Protein AF-0000000084354855 (afdb_homodimer)

Sequence (170 aa):
MRLTLKQARLLAGFTQKEIAEMLGVHVHTYMKWERNPEEMSVGTAKHFSKIVDANFENLFFDHESNLIRQESDYKGVDRFDRTSGMRLTLKQARLLAGFTQKEIAEMLGVHVHTYMKWERNPEEMSVGTAKHFSKIVDANFENLFFDHESNLIRQESDYKGVDRFDRTSG

Secondary structure (DSSP, 8-state):
-PPPHHHHHHHTT--HHHHHHHHTS-HHHHHHHHH-GGGSBHHHHHHHHHHHT--HHHHHS-HHHHHHHHHHHHHTTGGGGGG--/-PPPHHHHHHHTT--HHHHHHHHTS-HHHHHHHHH-GGGSBHHHHHHHHHHHT--HHHHHS-HHHHHHHHHHHHHTTSSGGG---

Radius of gyration: 19.02 Å; Cα contacts (8 Å, |Δi|>4): 158; chains: 2; bounding box: 49×50×47 Å

Nearest PDB structures (foldseek):
  7t8i-assembly1_B  TM=8.776E-01  e=1.870E-02  Bacillus subtilis
  2xj3-assembly1_B  TM=8.805E-01  e=2.486E-02  Enterococcus faecalis
  2b5a-assembly1_A  TM=8.208E-01  e=1.406E-02  [Bacillus] caldolyticus
  2lyk-assembly1_B  TM=8.721E-01  e=2.218E-02  Enterococcus faecalis
  3vk0-assembly1_A  TM=7.032E-01  e=2.486E-02  Neisseria meningitidis MC58

Solvent-accessible surface area (backbone atoms only — not comparable to full-atom values): 9704 Å² total; per-residue (Å²): 132,58,48,47,57,58,56,41,36,49,74,58,67,46,50,66,59,56,49,14,53,76,70,70,47,53,47,68,59,45,54,49,30,55,76,40,58,44,66,34,25,41,45,56,45,52,50,48,21,59,76,41,70,45,60,58,59,46,56,75,36,56,70,74,60,54,58,54,56,59,53,53,66,64,57,65,68,63,62,68,71,66,69,72,129,133,60,48,46,59,58,57,40,36,51,73,59,67,46,53,66,59,56,49,14,56,74,71,71,47,54,45,68,60,46,54,50,30,54,77,39,59,45,68,34,26,41,45,57,45,52,50,48,22,60,74,41,69,45,58,60,57,47,55,76,36,55,70,76,60,52,58,58,55,58,49,54,64,62,57,65,67,62,60,72,69,68,77,62,132

Structure (mmCIF, N/CA/C/O backbone):
data_AF-0000000084354855-model_v1
#
loop_
_entity.id
_entity.type
_entity.pdbx_description
1 polymer 'DNA-binding transcriptional regulator, XRE-family HTH domain'
#
loop_
_atom_site.group_PDB
_atom_site.id
_atom_site.type_symbol
_atom_site.label_atom_id
_atom_site.label_alt_id
_atom_site.label_comp_id
_atom_site.label_asym_id
_atom_site.label_entity_id
_atom_site.label_seq_id
_atom_site.pdbx_PDB_ins_code
_atom_site.Cartn_x
_atom_site.Cartn_y
_atom_site.Cartn_z
_atom_site.occupancy
_atom_site.B_iso_or_equiv
_atom_site.auth_seq_id
_atom_site.auth_comp_id
_atom_site.auth_asym_id
_atom_site.auth_atom_id
_atom_site.pdbx_PDB_model_num
ATOM 1 N N . MET A 1 1 ? -14.586 -12.141 3.598 1 64.62 1 MET A N 1
ATOM 2 C CA . MET A 1 1 ? -13.203 -12.562 3.75 1 64.62 1 MET A CA 1
ATOM 3 C C . MET A 1 1 ? -12.305 -11.852 2.74 1 64.62 1 MET A C 1
ATOM 5 O O . MET A 1 1 ? -12.734 -11.547 1.628 1 64.62 1 MET A O 1
ATOM 9 N N . ARG A 1 2 ? -11.078 -11.344 3.148 1 79.12 2 ARG A N 1
ATOM 10 C CA . ARG A 1 2 ? -10.117 -10.688 2.277 1 79.12 2 ARG A CA 1
ATOM 11 C C . ARG A 1 2 ? -9.523 -11.664 1.27 1 79.12 2 ARG A C 1
ATOM 13 O O . ARG A 1 2 ? -9.203 -12.805 1.619 1 79.12 2 ARG A O 1
ATOM 20 N N . LEU A 1 3 ? -9.695 -11.438 -0.004 1 90 3 LEU A N 1
ATOM 21 C CA . LEU A 1 3 ? -9 -12.172 -1.052 1 90 3 LEU A CA 1
ATOM 22 C C . LEU A 1 3 ? -7.488 -12.125 -0.838 1 90 3 LEU A C 1
ATOM 24 O O . LEU A 1 3 ? -6.902 -11.039 -0.755 1 90 3 LEU A O 1
ATOM 28 N N . THR A 1 4 ? -6.898 -13.422 -0.701 1 95.44 4 THR A N 1
ATOM 29 C CA . THR A 1 4 ? -5.453 -13.43 -0.517 1 95.44 4 THR A CA 1
ATOM 30 C C . THR A 1 4 ? -4.734 -13.195 -1.844 1 95.44 4 THR A C 1
ATOM 32 O O . THR A 1 4 ? -5.328 -13.352 -2.912 1 95.44 4 THR A O 1
ATOM 35 N N . LEU A 1 5 ? -3.4 -12.828 -1.762 1 97.56 5 LEU A N 1
ATOM 36 C CA . LEU A 1 5 ? -2.613 -12.633 -2.975 1 97.56 5 LEU A CA 1
ATOM 37 C C . LEU A 1 5 ? -2.516 -13.93 -3.771 1 97.56 5 LEU A C 1
ATOM 39 O O . LEU A 1 5 ? -2.58 -13.914 -5.004 1 97.56 5 LEU A O 1
ATOM 43 N N . LYS A 1 6 ? -2.311 -15.016 -3.031 1 97.69 6 LYS A N 1
ATOM 44 C CA . LYS A 1 6 ? -2.25 -16.312 -3.688 1 97.69 6 LYS A CA 1
ATOM 45 C C . LYS A 1 6 ? -3.537 -16.609 -4.449 1 97.69 6 LYS A C 1
ATOM 47 O O . LYS A 1 6 ? -3.496 -17.016 -5.617 1 97.69 6 LYS A O 1
ATOM 52 N N . GLN A 1 7 ? -4.633 -16.469 -3.793 1 97.69 7 GLN A N 1
ATOM 53 C CA . GLN A 1 7 ? -5.926 -16.719 -4.422 1 97.69 7 GLN A CA 1
ATOM 54 C C . GLN A 1 7 ? -6.113 -15.844 -5.656 1 97.69 7 GLN A C 1
ATOM 56 O O . GLN A 1 7 ? -6.566 -16.312 -6.699 1 97.69 7 GLN A O 1
ATOM 61 N N . ALA A 1 8 ? -5.84 -14.555 -5.539 1 97.62 8 ALA A N 1
ATOM 62 C CA . ALA A 1 8 ? -5.969 -13.617 -6.652 1 97.62 8 ALA A CA 1
ATOM 63 C C . ALA A 1 8 ? -5.078 -14.023 -7.82 1 97.62 8 ALA A C 1
ATOM 65 O O . ALA A 1 8 ? -5.508 -13.984 -8.977 1 97.62 8 ALA A O 1
ATOM 66 N N . ARG A 1 9 ? -3.865 -14.312 -7.434 1 98 9 ARG A N 1
ATOM 67 C CA . ARG A 1 9 ? -2.922 -14.742 -8.461 1 98 9 ARG A CA 1
ATOM 68 C C . ARG A 1 9 ? -3.457 -15.953 -9.219 1 98 9 ARG A C 1
ATOM 70 O O . ARG A 1 9 ? -3.441 -15.977 -10.453 1 98 9 ARG A O 1
ATOM 77 N N . LEU A 1 10 ? -3.898 -16.969 -8.5 1 98 10 LEU A N 1
ATOM 78 C CA . LEU A 1 10 ? -4.402 -18.203 -9.086 1 98 10 LEU A CA 1
ATOM 79 C C . LEU A 1 10 ? -5.648 -17.938 -9.922 1 98 10 LEU A C 1
ATOM 81 O O . LEU A 1 10 ? -5.805 -18.5 -11.008 1 98 10 LEU A O 1
ATOM 85 N N . LEU A 1 11 ? -6.543 -17.109 -9.438 1 97.19 11 LEU A N 1
ATOM 86 C CA . LEU A 1 11 ? -7.754 -16.734 -10.164 1 97.19 11 LEU A CA 1
ATOM 87 C C . LEU A 1 11 ? -7.41 -16.078 -11.5 1 97.19 11 LEU A C 1
ATOM 89 O O . LEU A 1 11 ? -8.141 -16.25 -12.477 1 97.19 11 LEU A O 1
ATOM 93 N N . ALA A 1 12 ? -6.363 -15.367 -11.539 1 97.56 12 ALA A N 1
ATOM 94 C CA . ALA A 1 12 ? -5.914 -14.688 -12.75 1 97.56 12 ALA A CA 1
ATOM 95 C C . ALA A 1 12 ? -5.156 -15.648 -13.664 1 97.56 12 ALA A C 1
ATOM 97 O O . ALA A 1 12 ? -4.844 -15.312 -14.812 1 97.56 12 ALA A O 1
ATOM 98 N N . GLY A 1 13 ? -4.75 -16.828 -13.086 1 98.12 13 GLY A N 1
ATOM 99 C CA . GLY A 1 13 ? -4.16 -17.875 -13.898 1 98.12 13 GLY A CA 1
ATOM 100 C C . GLY A 1 13 ? -2.646 -17.812 -13.953 1 98.12 13 GLY A C 1
ATOM 101 O O . GLY A 1 13 ? -2.027 -18.375 -14.852 1 98.12 13 GLY A O 1
ATOM 102 N N . PHE A 1 14 ? -2.012 -17.203 -13.07 1 98.38 14 PHE A N 1
ATOM 103 C CA . PHE A 1 14 ? -0.562 -17.031 -13.102 1 98.38 14 PHE A CA 1
ATOM 104 C C . PHE A 1 14 ? 0.108 -17.969 -12.094 1 98.38 14 PHE A C 1
ATOM 106 O O . PHE A 1 14 ? -0.447 -18.234 -11.031 1 98.38 14 PHE A O 1
ATOM 113 N N . THR A 1 15 ? 1.272 -18.406 -12.43 1 98.5 15 THR A N 1
ATOM 114 C CA . THR A 1 15 ? 2.145 -19.047 -11.461 1 98.5 15 THR A CA 1
ATOM 115 C C . THR A 1 15 ? 2.918 -18.016 -10.648 1 98.5 15 THR A C 1
ATOM 117 O O . THR A 1 15 ? 2.877 -16.812 -10.953 1 98.5 15 THR A O 1
ATOM 120 N N . GLN A 1 16 ? 3.578 -18.453 -9.609 1 98.44 16 GLN A N 1
ATOM 121 C CA . GLN A 1 16 ? 4.406 -17.562 -8.812 1 98.44 16 GLN A CA 1
ATOM 122 C C . GLN A 1 16 ? 5.535 -16.969 -9.656 1 98.44 16 GLN A C 1
ATOM 124 O O . GLN A 1 16 ? 5.852 -15.781 -9.531 1 98.44 16 GLN A O 1
ATOM 129 N N . LYS A 1 17 ? 6.133 -17.766 -10.469 1 98.5 17 LYS A N 1
ATOM 130 C CA . LYS A 1 17 ? 7.227 -17.312 -11.328 1 98.5 17 LYS A CA 1
ATOM 131 C C . LYS A 1 17 ? 6.746 -16.281 -12.328 1 98.5 17 LYS A C 1
ATOM 133 O O . LYS A 1 17 ? 7.398 -15.242 -12.523 1 98.5 17 LYS A O 1
ATOM 138 N N . GLU A 1 18 ? 5.641 -16.562 -12.945 1 98.56 18 GLU A N 1
ATOM 139 C CA . GLU A 1 18 ? 5.09 -15.664 -13.961 1 98.56 18 GLU A CA 1
ATOM 140 C C . GLU A 1 18 ? 4.766 -14.297 -13.375 1 98.56 18 GLU A C 1
ATOM 142 O O . GLU A 1 18 ? 5.129 -13.266 -13.945 1 98.56 18 GLU A O 1
ATOM 147 N N . ILE A 1 19 ? 4.039 -14.289 -12.312 1 98.44 19 ILE A N 1
ATOM 148 C CA . ILE A 1 19 ? 3.633 -13.023 -11.719 1 98.44 19 ILE A CA 1
ATOM 149 C C . ILE A 1 19 ? 4.863 -12.266 -11.227 1 98.44 19 ILE A C 1
ATOM 151 O O . ILE A 1 19 ? 4.918 -11.039 -11.312 1 98.44 19 ILE A O 1
ATOM 155 N N . ALA A 1 20 ? 5.828 -12.898 -10.617 1 98.56 20 ALA A N 1
ATOM 156 C CA . ALA A 1 20 ? 7.07 -12.281 -10.156 1 98.56 20 ALA A CA 1
ATOM 157 C C . ALA A 1 20 ? 7.793 -11.586 -11.297 1 98.56 20 ALA A C 1
ATOM 159 O O . ALA A 1 20 ? 8.273 -10.461 -11.141 1 98.56 20 ALA A O 1
ATOM 160 N N . GLU A 1 21 ? 7.848 -12.25 -12.422 1 98.38 21 GLU A N 1
ATOM 161 C CA . GLU A 1 21 ? 8.469 -11.68 -13.609 1 98.38 21 GLU A CA 1
ATOM 162 C C . GLU A 1 21 ? 7.738 -10.414 -14.062 1 98.38 21 GLU A C 1
ATOM 164 O O . GLU A 1 21 ? 8.375 -9.414 -14.398 1 98.38 21 GLU A O 1
ATOM 169 N N . MET A 1 22 ? 6.434 -10.461 -14.039 1 98.06 22 MET A N 1
ATOM 170 C CA . MET A 1 22 ? 5.621 -9.312 -14.445 1 98.06 22 MET A CA 1
ATOM 171 C C . MET A 1 22 ? 5.84 -8.141 -13.5 1 98.06 22 MET A C 1
ATOM 173 O O . MET A 1 22 ? 5.762 -6.98 -13.922 1 98.06 22 MET A O 1
ATOM 177 N N . LEU A 1 23 ? 6.102 -8.43 -12.297 1 98.12 23 LEU A N 1
ATOM 178 C CA . LEU A 1 23 ? 6.316 -7.406 -11.281 1 98.12 23 LEU A CA 1
ATOM 179 C C . LEU A 1 23 ? 7.777 -6.961 -11.258 1 98.12 23 LEU A C 1
ATOM 181 O O . LEU A 1 23 ? 8.117 -5.98 -10.594 1 98.12 23 LEU A O 1
ATOM 185 N N . GLY A 1 24 ? 8.586 -7.664 -11.906 1 98.06 24 GLY A N 1
ATOM 186 C CA . GLY A 1 24 ? 9.992 -7.312 -12 1 98.06 24 GLY A CA 1
ATOM 187 C C . GLY A 1 24 ? 10.773 -7.66 -10.75 1 98.06 24 GLY A C 1
ATOM 188 O O . GLY A 1 24 ? 11.68 -6.922 -10.352 1 98.06 24 GLY A O 1
ATOM 189 N N . VAL A 1 25 ? 10.414 -8.695 -10.055 1 98 25 VAL A N 1
ATOM 190 C CA . VAL A 1 25 ? 11.086 -9.102 -8.828 1 98 25 VAL A CA 1
ATOM 191 C C . VAL A 1 25 ? 11.445 -10.586 -8.898 1 98 25 VAL A C 1
ATOM 193 O O . VAL A 1 25 ? 11.023 -11.289 -9.82 1 98 25 VAL A O 1
ATOM 196 N N . HIS A 1 26 ? 12.227 -11.047 -7.941 1 98.19 26 HIS A N 1
ATOM 197 C CA . HIS A 1 26 ? 12.523 -12.469 -7.809 1 98.19 26 HIS A CA 1
ATOM 198 C C . HIS A 1 26 ? 11.328 -13.227 -7.242 1 98.19 26 HIS A C 1
ATOM 200 O O . HIS A 1 26 ? 10.602 -12.703 -6.395 1 98.19 26 HIS A O 1
ATOM 206 N N . VAL A 1 27 ? 11.18 -14.469 -7.68 1 98.12 27 VAL A N 1
ATOM 207 C CA . VAL A 1 27 ? 10.062 -15.312 -7.273 1 98.12 27 VAL A CA 1
ATOM 208 C C . VAL A 1 27 ? 10.031 -15.43 -5.754 1 98.12 27 VAL A C 1
ATOM 210 O O . VAL A 1 27 ? 8.953 -15.445 -5.148 1 98.12 27 VAL A O 1
ATOM 213 N N . HIS A 1 28 ? 11.133 -15.445 -5.105 1 98.38 28 HIS A N 1
ATOM 214 C CA . HIS A 1 28 ? 11.188 -15.57 -3.654 1 98.38 28 HIS A CA 1
ATOM 215 C C . HIS A 1 28 ? 10.625 -14.328 -2.973 1 98.38 28 HIS A C 1
ATOM 217 O O . HIS A 1 28 ? 10 -14.43 -1.916 1 98.38 28 HIS A O 1
ATOM 223 N N . THR A 1 29 ? 10.961 -13.18 -3.559 1 98.06 29 THR A N 1
ATOM 224 C CA . THR A 1 29 ? 10.406 -11.938 -3.047 1 98.06 29 THR A CA 1
ATOM 225 C C . THR A 1 29 ? 8.883 -11.953 -3.111 1 98.06 29 THR A C 1
ATOM 227 O O . THR A 1 29 ? 8.203 -11.609 -2.139 1 98.06 29 THR A O 1
ATOM 230 N N . TYR A 1 30 ? 8.406 -12.406 -4.223 1 98.5 30 TYR A N 1
ATOM 231 C CA . TYR A 1 30 ? 6.957 -12.484 -4.395 1 98.5 30 TYR A CA 1
ATOM 232 C C . TYR A 1 30 ? 6.344 -13.461 -3.402 1 98.5 30 TYR A C 1
ATOM 234 O O . TYR A 1 30 ? 5.293 -13.188 -2.814 1 98.5 30 TYR A O 1
ATOM 242 N N . MET A 1 31 ? 6.941 -14.586 -3.277 1 98.19 31 MET A N 1
ATOM 243 C CA . MET A 1 31 ? 6.449 -15.594 -2.348 1 98.19 31 MET A CA 1
ATOM 244 C C . MET A 1 31 ? 6.316 -15.023 -0.939 1 98.19 31 MET A C 1
ATOM 246 O O . MET A 1 31 ? 5.34 -15.297 -0.24 1 98.19 31 MET A O 1
ATOM 250 N N . LYS A 1 32 ? 7.297 -14.289 -0.546 1 97.88 32 LYS A N 1
ATOM 251 C CA . LYS A 1 32 ? 7.258 -13.648 0.762 1 97.88 32 LYS A CA 1
ATOM 252 C C . LYS A 1 32 ? 6.055 -12.719 0.88 1 97.88 32 LYS A C 1
ATOM 254 O O . LYS A 1 32 ? 5.41 -12.656 1.93 1 97.88 32 LYS A O 1
ATOM 259 N N . TRP A 1 33 ? 5.695 -12 -0.181 1 97.88 33 TRP A N 1
ATOM 260 C CA . TRP A 1 33 ? 4.582 -11.055 -0.164 1 97.88 33 TRP A CA 1
ATOM 261 C C . TRP A 1 33 ? 3.25 -11.789 -0.024 1 97.88 33 TRP A C 1
ATOM 263 O O . TRP A 1 33 ? 2.314 -11.266 0.591 1 97.88 33 TRP A O 1
ATOM 273 N N . GLU A 1 34 ? 3.15 -13 -0.587 1 97.56 34 GLU A N 1
ATOM 274 C CA . GLU A 1 34 ? 1.92 -13.773 -0.424 1 97.56 34 GLU A CA 1
ATOM 275 C C . GLU A 1 34 ? 1.666 -14.102 1.044 1 97.56 34 GLU A C 1
ATOM 277 O O . GLU A 1 34 ? 0.515 -14.203 1.474 1 97.56 34 GLU A O 1
ATOM 282 N N . ARG A 1 35 ? 2.748 -14.227 1.765 1 96.56 35 ARG A N 1
ATOM 283 C CA . ARG A 1 35 ? 2.648 -14.492 3.195 1 96.56 35 ARG A CA 1
ATOM 284 C C . ARG A 1 35 ? 2.439 -13.203 3.98 1 96.56 35 ARG A C 1
ATOM 286 O O . ARG A 1 35 ? 1.679 -13.18 4.953 1 96.56 35 ARG A O 1
ATOM 293 N N . ASN A 1 36 ? 3.191 -12.117 3.582 1 97 36 ASN A N 1
ATOM 294 C CA . ASN A 1 36 ? 3.109 -10.812 4.23 1 97 36 ASN A CA 1
ATOM 295 C C . ASN A 1 36 ? 2.822 -9.703 3.225 1 97 36 ASN A C 1
ATOM 297 O O . ASN A 1 36 ? 3.699 -8.891 2.92 1 97 36 ASN A O 1
ATOM 301 N N . PRO A 1 37 ? 1.601 -9.594 2.859 1 97 37 PRO A N 1
ATOM 302 C CA . PRO A 1 37 ? 1.237 -8.625 1.818 1 97 37 PRO A CA 1
ATOM 303 C C . PRO A 1 37 ? 1.562 -7.188 2.209 1 97 37 PRO A C 1
ATOM 305 O O . PRO A 1 37 ? 1.766 -6.336 1.339 1 97 37 PRO A O 1
ATOM 308 N N . GLU A 1 38 ? 1.626 -6.938 3.498 1 96.81 38 GLU A N 1
ATOM 309 C CA . GLU A 1 38 ? 1.862 -5.59 4.016 1 96.81 38 GLU A CA 1
ATOM 310 C C . GLU A 1 38 ? 3.262 -5.102 3.658 1 96.81 38 GLU A C 1
ATOM 312 O O . GLU A 1 38 ? 3.549 -3.906 3.746 1 96.81 38 GLU A O 1
ATOM 317 N N . GLU A 1 39 ? 4.074 -5.953 3.248 1 97.69 39 GLU A N 1
ATOM 318 C CA . GLU A 1 39 ? 5.465 -5.621 2.961 1 97.69 39 GLU A CA 1
ATOM 319 C C . GLU A 1 39 ? 5.621 -5.098 1.535 1 97.69 39 GLU A C 1
ATOM 321 O O . GLU A 1 39 ? 6.652 -4.512 1.194 1 97.69 39 GLU A O 1
ATOM 326 N N . MET A 1 40 ? 4.699 -5.227 0.65 1 98.06 40 MET A N 1
ATOM 327 C CA . MET A 1 40 ? 4.727 -4.668 -0.699 1 98.06 40 MET A CA 1
ATOM 328 C C . MET A 1 40 ? 4.664 -3.146 -0.659 1 98.06 40 MET A C 1
ATOM 330 O O . MET A 1 40 ? 3.957 -2.57 0.17 1 98.06 40 MET A O 1
ATOM 334 N N . SER A 1 41 ? 5.41 -2.576 -1.492 1 98 41 SER A N 1
ATOM 335 C CA . SER A 1 41 ? 5.215 -1.136 -1.627 1 98 41 SER A CA 1
ATOM 336 C C . SER A 1 41 ? 3.834 -0.816 -2.189 1 98 41 SER A C 1
ATOM 338 O O . SER A 1 41 ? 3.23 -1.645 -2.875 1 98 41 SER A O 1
ATOM 340 N N . VAL A 1 42 ? 3.301 0.334 -1.893 1 98 42 VAL A N 1
ATOM 341 C CA . VAL A 1 42 ? 2.006 0.759 -2.414 1 98 42 VAL A CA 1
ATOM 342 C C . VAL A 1 42 ? 2.014 0.69 -3.939 1 98 42 VAL A C 1
ATOM 344 O O . VAL A 1 42 ? 1.051 0.222 -4.551 1 98 42 VAL A O 1
ATOM 347 N N . GLY A 1 43 ? 3.131 1.076 -4.539 1 97.75 43 GLY A N 1
ATOM 348 C CA . GLY A 1 43 ? 3.258 1.013 -5.988 1 97.75 43 GLY A CA 1
ATOM 349 C C . GLY A 1 43 ? 3.164 -0.399 -6.535 1 97.75 43 GLY A C 1
ATOM 350 O O . GLY A 1 43 ? 2.428 -0.652 -7.488 1 97.75 43 GLY A O 1
ATOM 351 N N . THR A 1 44 ? 3.904 -1.304 -5.945 1 98 44 THR A N 1
ATOM 352 C CA . THR A 1 44 ? 3.898 -2.699 -6.375 1 98 44 THR A CA 1
ATOM 353 C C . THR A 1 44 ? 2.523 -3.324 -6.156 1 98 44 THR A C 1
ATOM 355 O O . THR A 1 44 ? 2.035 -4.07 -7.008 1 98 44 THR A O 1
ATOM 358 N N . ALA A 1 45 ? 1.947 -2.975 -5.047 1 98.06 45 ALA A N 1
ATOM 359 C CA . ALA A 1 45 ? 0.624 -3.5 -4.723 1 98.06 45 ALA A CA 1
ATOM 360 C C . ALA A 1 45 ? -0.411 -3.053 -5.754 1 98.06 45 ALA A C 1
ATOM 362 O O . ALA A 1 45 ? -1.268 -3.838 -6.164 1 98.06 45 ALA A O 1
ATOM 363 N N . LYS A 1 46 ? -0.331 -1.809 -6.164 1 97.06 46 LYS A N 1
ATOM 364 C CA . LYS A 1 46 ? -1.219 -1.298 -7.203 1 97.06 46 LYS A CA 1
ATOM 365 C C . LYS A 1 46 ? -1.003 -2.037 -8.523 1 97.06 46 LYS A C 1
ATOM 367 O O . LYS A 1 46 ? -1.966 -2.412 -9.195 1 97.06 46 LYS A O 1
ATOM 372 N N . HIS A 1 47 ? 0.214 -2.188 -8.82 1 97.81 47 HIS A N 1
ATOM 373 C CA . HIS A 1 47 ? 0.554 -2.9 -10.047 1 97.81 47 HIS A CA 1
ATOM 374 C C . HIS A 1 47 ? 0.036 -4.332 -10.008 1 97.81 47 HIS A C 1
ATOM 376 O O . HIS A 1 47 ? -0.555 -4.809 -10.984 1 97.81 47 HIS A O 1
ATOM 382 N N . PHE A 1 48 ? 0.257 -4.957 -8.898 1 98.25 48 PHE A N 1
ATOM 383 C CA . PHE A 1 48 ? -0.234 -6.32 -8.711 1 98.25 48 PHE A CA 1
ATOM 384 C C . PHE A 1 48 ? -1.745 -6.379 -8.898 1 98.25 48 PHE A C 1
ATOM 386 O O . PHE A 1 48 ? -2.252 -7.246 -9.617 1 98.25 48 PHE A O 1
ATOM 393 N N . SER A 1 49 ? -2.422 -5.504 -8.25 1 97.62 49 SER A N 1
ATOM 394 C CA . SER A 1 49 ? -3.877 -5.441 -8.352 1 97.62 49 SER A CA 1
ATOM 395 C C . SER A 1 49 ? -4.324 -5.332 -9.805 1 97.62 49 SER A C 1
ATOM 397 O O . SER A 1 49 ? -5.301 -5.965 -10.203 1 97.62 49 SER A O 1
ATOM 399 N N . LYS A 1 50 ? -3.633 -4.531 -10.531 1 97.31 50 LYS A N 1
ATOM 400 C CA . LYS A 1 50 ? -3.943 -4.348 -11.945 1 97.31 50 LYS A CA 1
ATOM 401 C C . LYS A 1 50 ? -3.711 -5.633 -12.734 1 97.31 50 LYS A C 1
ATOM 403 O O . LYS A 1 50 ? -4.543 -6.023 -13.547 1 97.31 50 LYS A O 1
ATOM 408 N N . ILE A 1 51 ? -2.59 -6.27 -12.453 1 97.56 51 ILE A N 1
ATOM 409 C CA . ILE A 1 51 ? -2.201 -7.473 -13.188 1 97.56 51 ILE A CA 1
ATOM 410 C C . ILE A 1 51 ? -3.25 -8.562 -12.984 1 97.56 51 ILE A C 1
ATOM 412 O O . ILE A 1 51 ? -3.629 -9.25 -13.938 1 97.56 51 ILE A O 1
ATOM 416 N N . VAL A 1 52 ? -3.74 -8.688 -11.742 1 97.62 52 VAL A N 1
ATOM 417 C CA . VAL A 1 52 ? -4.641 -9.797 -11.43 1 97.62 52 VAL A CA 1
ATOM 418 C C . VAL A 1 52 ? -6.09 -9.336 -11.555 1 97.62 52 VAL A C 1
ATOM 420 O O . VAL A 1 52 ? -7.016 -10.094 -11.266 1 97.62 52 VAL A O 1
ATOM 423 N N . ASP A 1 53 ? -6.285 -8.109 -11.844 1 96 53 ASP A N 1
ATOM 424 C CA . ASP A 1 53 ? -7.605 -7.516 -12.047 1 96 53 ASP A CA 1
ATOM 425 C C . ASP A 1 53 ? -8.469 -7.656 -10.797 1 96 53 ASP A C 1
ATOM 427 O O . ASP A 1 53 ? -9.594 -8.148 -10.859 1 96 53 ASP A O 1
ATOM 431 N N . ALA A 1 54 ? -7.938 -7.293 -9.711 1 95.38 54 ALA A 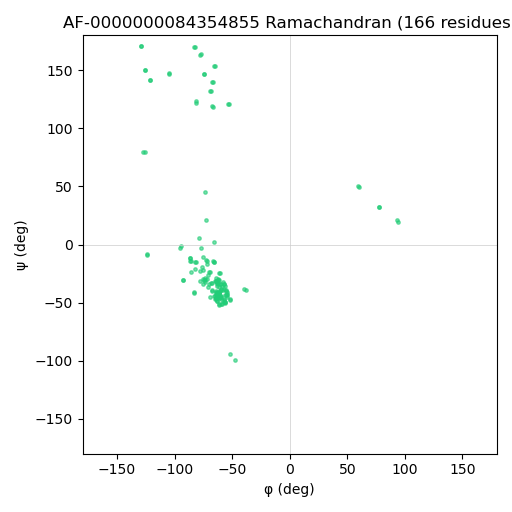N 1
ATOM 432 C CA . ALA A 1 54 ? -8.625 -7.281 -8.422 1 95.38 54 ALA A CA 1
ATOM 433 C C . ALA A 1 54 ? -8.531 -5.906 -7.77 1 95.38 54 ALA A C 1
ATOM 435 O O . ALA A 1 54 ? -7.555 -5.184 -7.957 1 95.38 54 ALA A O 1
ATOM 436 N N . ASN A 1 55 ? -9.539 -5.621 -7.004 1 92.12 55 ASN A N 1
ATOM 437 C CA . ASN A 1 55 ? -9.57 -4.348 -6.285 1 92.12 55 ASN A CA 1
ATOM 438 C 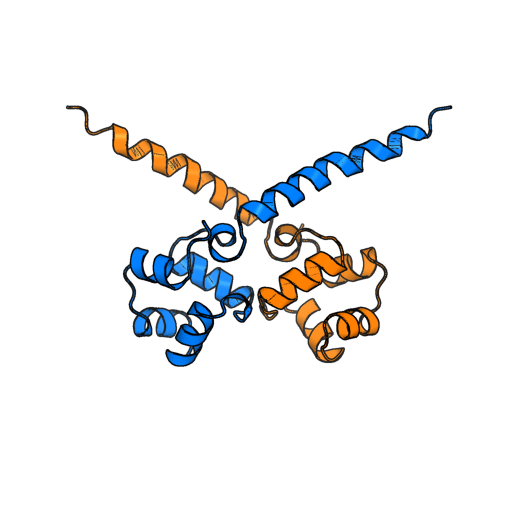C . ASN A 1 55 ? -8.516 -4.301 -5.188 1 92.12 55 ASN A C 1
ATOM 440 O O . ASN A 1 55 ? -8.352 -5.262 -4.434 1 92.12 55 ASN A O 1
ATOM 444 N N . PHE A 1 56 ? -7.828 -3.227 -5.199 1 94.25 56 PHE A N 1
ATOM 445 C CA . PHE A 1 56 ? -6.785 -3.014 -4.203 1 94.25 56 PHE A CA 1
ATOM 446 C C . PHE A 1 56 ? -7.324 -3.24 -2.797 1 94.25 56 PHE A C 1
ATOM 448 O O . PHE A 1 56 ? -6.691 -3.92 -1.986 1 94.25 56 PHE A O 1
ATOM 455 N N . GLU A 1 57 ? -8.445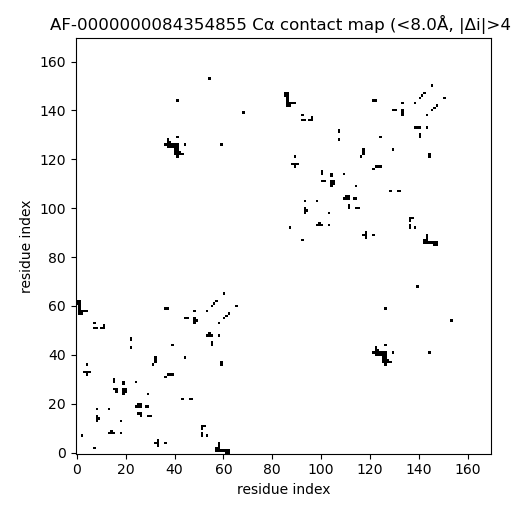 -2.678 -2.533 1 91.25 57 GLU A N 1
ATOM 456 C CA . GLU A 1 57 ? -9.047 -2.748 -1.206 1 91.25 57 GLU A CA 1
ATOM 457 C C . GLU A 1 57 ? -9.383 -4.188 -0.825 1 91.25 57 GLU A C 1
ATOM 459 O O . GLU A 1 57 ? -9.227 -4.582 0.333 1 91.25 57 GLU A O 1
ATOM 464 N N . ASN A 1 58 ? -9.781 -4.977 -1.739 1 90.94 58 ASN A N 1
ATOM 465 C CA . ASN A 1 58 ? -10.133 -6.367 -1.491 1 90.94 58 ASN A CA 1
ATOM 466 C C . ASN A 1 58 ? -8.906 -7.211 -1.156 1 90.94 58 ASN A C 1
ATOM 468 O O . ASN A 1 58 ? -9.023 -8.242 -0.496 1 90.94 58 ASN A O 1
ATOM 472 N N . LEU A 1 59 ? -7.816 -6.734 -1.595 1 95 59 LEU A N 1
ATOM 473 C CA . LEU A 1 59 ? -6.586 -7.504 -1.429 1 95 59 LEU A CA 1
ATOM 474 C C . LEU A 1 59 ? -5.871 -7.113 -0.14 1 95 59 LEU A C 1
ATOM 476 O O . LEU A 1 59 ? -5.246 -7.957 0.509 1 95 59 LEU A O 1
ATOM 480 N N . PHE A 1 60 ? -6.062 -5.824 0.221 1 95.19 60 PHE A N 1
ATOM 481 C CA . PHE A 1 60 ? -5.137 -5.352 1.243 1 95.19 60 PHE A CA 1
ATOM 482 C C . PHE A 1 60 ? -5.895 -4.809 2.451 1 95.19 60 PHE A C 1
ATOM 484 O O . PHE A 1 60 ? -5.285 -4.43 3.451 1 95.19 60 PHE A O 1
ATOM 491 N N . PHE A 1 61 ? -7.141 -4.688 2.354 1 90.56 61 PHE A N 1
ATOM 492 C CA . PHE A 1 61 ? -7.938 -4.227 3.482 1 90.56 61 PHE A CA 1
ATOM 493 C C . PHE A 1 61 ? -8.992 -5.258 3.855 1 90.56 61 PHE A C 1
ATOM 495 O O . PHE A 1 61 ? -9.484 -5.992 2.994 1 90.56 61 PHE A O 1
ATOM 502 N N . ASP A 1 62 ? -9.156 -5.363 5.141 1 80.88 62 ASP A N 1
ATOM 503 C CA . ASP A 1 62 ? -10.227 -6.246 5.59 1 80.88 62 ASP A CA 1
ATOM 504 C C . ASP A 1 62 ? -11.578 -5.543 5.535 1 80.88 62 ASP A C 1
ATOM 506 O O . ASP A 1 62 ? -11.648 -4.316 5.645 1 80.88 62 ASP A O 1
ATOM 510 N N . HIS A 1 63 ? -12.609 -6.016 4.855 1 63.78 63 HIS A N 1
ATOM 511 C CA . HIS A 1 63 ? -13.945 -5.445 4.832 1 63.78 63 HIS A CA 1
ATOM 512 C C . HIS A 1 63 ? -14.359 -4.957 6.215 1 63.78 63 HIS A C 1
ATOM 514 O O . HIS A 1 63 ? -15.094 -3.969 6.34 1 63.78 63 HIS A O 1
ATOM 520 N N . GLU A 1 64 ? -14.062 -5.566 7.117 1 55.72 64 GLU A N 1
ATOM 521 C CA . GLU A 1 64 ? -14.578 -5.113 8.406 1 55.72 64 GLU A CA 1
ATOM 522 C C . GLU A 1 64 ? -14.039 -3.729 8.758 1 55.72 64 GLU A C 1
ATOM 524 O O . GLU A 1 64 ? -14.734 -2.93 9.391 1 55.72 64 GLU A O 1
ATOM 529 N N . SER A 1 65 ? -12.938 -3.486 8.406 1 51.47 65 SER A N 1
ATOM 530 C CA . SER A 1 65 ? -12.336 -2.213 8.789 1 51.47 65 SER A CA 1
ATOM 531 C C . SER A 1 65 ? -12.938 -1.058 7.996 1 51.47 65 SER A C 1
ATOM 533 O O . SER A 1 65 ? -12.875 0.096 8.43 1 51.47 65 SER A O 1
ATOM 535 N N . ASN A 1 66 ? -13.336 -1.296 6.836 1 49.91 66 ASN A N 1
ATOM 536 C CA . ASN A 1 66 ? -13.898 -0.239 6 1 49.91 66 ASN A CA 1
ATOM 537 C C . ASN A 1 66 ? -15.172 0.345 6.617 1 49.91 66 ASN A C 1
ATOM 539 O O . ASN A 1 66 ? -15.633 1.411 6.203 1 49.91 66 ASN A O 1
ATOM 543 N N . LEU A 1 67 ? -15.852 -0.443 7.238 1 45.62 67 LEU A N 1
ATOM 544 C CA . LEU A 1 67 ? -17.078 0.097 7.82 1 45.62 67 LEU A CA 1
ATOM 545 C C . LEU A 1 67 ? -16.766 1.262 8.758 1 45.62 67 LEU A C 1
ATOM 547 O O . LEU A 1 67 ? -17.594 2.156 8.938 1 45.62 67 LEU A O 1
ATOM 551 N N . ILE A 1 68 ? -15.703 1.163 9.344 1 46.41 68 ILE A N 1
ATOM 552 C CA . ILE A 1 68 ? -15.531 2.238 10.312 1 46.41 68 ILE A CA 1
ATOM 553 C C . ILE A 1 68 ? -15.188 3.537 9.586 1 46.41 68 ILE A C 1
ATOM 555 O O . ILE A 1 68 ? -15.43 4.629 10.102 1 46.41 68 ILE A O 1
ATOM 559 N N . ARG A 1 69 ? -14.5 3.457 8.539 1 48.88 69 ARG A N 1
ATOM 560 C CA . ARG A 1 69 ? -14.039 4.672 7.875 1 48.88 69 ARG A CA 1
ATOM 561 C C . ARG A 1 69 ? -15.211 5.488 7.348 1 48.88 69 ARG A C 1
ATOM 563 O O . ARG A 1 69 ? -15.148 6.719 7.312 1 48.88 69 ARG A O 1
ATOM 570 N N . GLN A 1 70 ? -16.094 4.852 6.715 1 47.06 70 GLN A N 1
ATOM 571 C CA . GLN A 1 70 ? -17.234 5.609 6.203 1 47.06 70 GLN A CA 1
ATOM 572 C C . GLN A 1 70 ? -17.969 6.324 7.332 1 47.06 70 GLN A C 1
ATOM 574 O O . GLN A 1 70 ? -18.469 7.441 7.152 1 47.06 70 GLN A O 1
ATOM 579 N N . GLU A 1 71 ? -18.062 5.656 8.359 1 41.41 71 GLU A N 1
ATOM 580 C CA . GLU A 1 71 ? -18.906 6.297 9.367 1 41.41 71 GLU A CA 1
ATOM 581 C C . GLU A 1 71 ? -18.203 7.52 9.961 1 41.41 71 GLU A C 1
ATOM 583 O O . GLU A 1 71 ? -18.875 8.438 10.445 1 41.41 71 GLU A O 1
ATOM 588 N N . SER A 1 72 ? -16.969 7.527 9.945 1 39.94 72 SER A N 1
ATOM 589 C CA . SER A 1 72 ? -16.359 8.703 10.555 1 39.94 72 SER A CA 1
ATOM 590 C C . SER A 1 72 ? -16.422 9.906 9.617 1 39.94 72 SER A C 1
ATOM 592 O O . SER A 1 72 ? -16.234 11.047 10.055 1 39.94 72 SER A O 1
ATOM 594 N N . ASP A 1 73 ? -16.375 9.719 8.32 1 41.47 73 ASP A N 1
ATOM 595 C CA . ASP A 1 73 ? -16.625 10.875 7.469 1 41.47 73 ASP A CA 1
ATOM 596 C C . ASP A 1 73 ? -17.984 11.5 7.77 1 41.47 73 ASP A C 1
ATOM 598 O O . ASP A 1 73 ? -18.156 12.719 7.68 1 41.47 73 ASP A O 1
ATOM 602 N N . TYR A 1 74 ? -18.984 10.727 8.039 1 37.72 74 TYR A N 1
ATOM 603 C CA . TYR A 1 74 ? -20.312 11.273 8.266 1 37.72 74 TYR A CA 1
ATOM 604 C C . TYR A 1 74 ? -20.375 12.031 9.586 1 37.72 74 TYR A C 1
ATOM 606 O O . TYR A 1 74 ? -21.094 13.023 9.703 1 37.72 74 TYR A O 1
ATOM 614 N N . LYS A 1 75 ? -19.672 11.625 10.57 1 40.72 75 LYS A N 1
ATOM 615 C CA . LYS A 1 75 ? -20 12.219 11.859 1 40.72 75 LYS A CA 1
ATOM 616 C C . LYS A 1 75 ? -19.266 13.539 12.07 1 40.72 75 LYS A C 1
ATOM 618 O O . LYS A 1 75 ? -19.578 14.289 13 1 40.72 75 LYS A O 1
ATOM 623 N N . GLY A 1 76 ? -18.141 13.805 11.422 1 37.97 76 GLY A N 1
ATOM 624 C CA . GLY A 1 76 ? -17.469 15.031 11.812 1 37.97 76 GLY A CA 1
ATOM 625 C C . GLY A 1 76 ? -18.141 16.281 11.266 1 37.97 76 GLY A C 1
ATOM 626 O O . GLY A 1 76 ? -17.641 17.391 11.43 1 37.97 76 GLY A O 1
ATOM 627 N N . VAL A 1 77 ? -18.906 16.156 10.219 1 39 77 VAL A N 1
ATOM 628 C CA . VAL A 1 77 ? -19.484 17.406 9.766 1 39 77 VAL A CA 1
ATOM 629 C C . VAL A 1 77 ? -20.422 17.953 10.836 1 39 77 VAL A C 1
ATOM 631 O O . VAL A 1 77 ? -20.875 19.109 10.742 1 39 77 VAL A O 1
ATOM 634 N N . ASP A 1 78 ? -21 17.094 11.594 1 34.81 78 ASP A N 1
ATOM 635 C CA . ASP A 1 78 ? -22.125 17.703 12.297 1 34.81 78 ASP A CA 1
ATOM 636 C C . ASP A 1 78 ? -21.641 18.641 13.391 1 34.81 78 ASP A C 1
ATOM 638 O O . ASP A 1 78 ? -22.453 19.188 14.148 1 34.81 78 ASP A O 1
ATOM 642 N N . ARG A 1 79 ? -20.359 18.625 13.789 1 36.72 79 ARG A N 1
ATOM 643 C CA . ARG A 1 79 ? -20.266 19.281 15.086 1 36.72 79 ARG A CA 1
ATOM 644 C C . ARG A 1 79 ? -20.312 20.797 14.93 1 36.72 79 ARG A C 1
ATOM 646 O O . ARG A 1 79 ? -20.344 21.531 15.93 1 36.72 79 ARG A O 1
ATOM 653 N N . PHE A 1 80 ? -19.969 21.344 13.773 1 36.75 80 PHE A N 1
ATOM 654 C CA . PHE A 1 80 ? -19.734 22.766 14 1 36.75 80 PHE A CA 1
ATOM 655 C C . PHE A 1 80 ? -21.047 23.5 14.25 1 36.75 80 PHE A C 1
ATOM 657 O O . PHE A 1 80 ? -21.062 24.703 14.453 1 36.75 80 PHE A O 1
ATOM 664 N N . ASP A 1 81 ? -22.156 22.859 13.953 1 34.06 81 ASP A N 1
ATOM 665 C CA . ASP A 1 81 ? -23.266 23.812 14 1 34.06 81 ASP A CA 1
ATOM 666 C C . ASP A 1 81 ? -23.484 24.328 15.422 1 34.06 81 ASP A C 1
ATOM 668 O O . ASP A 1 81 ? -24.5 24.938 15.711 1 34.06 81 ASP A O 1
ATOM 672 N N . ARG A 1 82 ? -22.688 23.953 16.453 1 29.81 82 ARG A N 1
ATOM 673 C CA . ARG A 1 82 ? -23.281 24.297 17.75 1 29.81 82 ARG A CA 1
ATOM 674 C C . ARG A 1 82 ? -23.109 25.797 18.031 1 29.81 82 ARG A C 1
ATOM 676 O O . ARG A 1 82 ? -23.375 26.25 19.156 1 29.81 82 ARG A O 1
ATOM 683 N N . THR A 1 83 ? -22.469 26.578 17.219 1 30.89 83 THR A N 1
ATOM 684 C CA . THR A 1 83 ? -22.359 27.891 17.844 1 30.89 83 THR A CA 1
ATOM 685 C C . THR A 1 83 ? -23.719 28.609 17.844 1 30.89 83 THR A C 1
ATOM 687 O O . THR A 1 83 ? -23.781 29.812 18.078 1 30.89 83 THR A O 1
ATOM 690 N N . SER A 1 84 ? -24.906 28.016 17.734 1 34 84 SER A N 1
ATOM 691 C CA . SER A 1 84 ? -25.984 28.984 17.828 1 34 84 SER A CA 1
ATOM 692 C C . SER A 1 84 ? -25.859 29.859 19.078 1 34 84 SER A C 1
ATOM 694 O O . SER A 1 84 ? -25.75 31.078 18.984 1 34 84 SER A O 1
ATOM 696 N N . GLY A 1 85 ? -26.5 29.516 20.188 1 25.95 85 GLY A N 1
ATOM 697 C CA . GLY A 1 85 ? -26.984 30.406 21.234 1 25.95 85 GLY A CA 1
ATOM 698 C C . GLY A 1 85 ? -25.875 30.891 22.156 1 25.95 85 GLY A C 1
ATOM 699 O O . GLY A 1 85 ? -24.812 30.266 22.25 1 25.95 85 GLY A O 1
ATOM 700 N N . MET B 1 1 ? -8.273 16.891 -5.836 1 64.56 1 MET B N 1
ATOM 701 C CA . MET B 1 1 ? -6.82 16.781 -5.73 1 64.56 1 MET B CA 1
ATOM 702 C C . MET B 1 1 ? -6.426 15.82 -4.617 1 64.56 1 MET B C 1
ATOM 704 O O . MET B 1 1 ? -7.121 15.719 -3.605 1 64.56 1 MET B O 1
ATOM 708 N N . ARG B 1 2 ? -5.426 14.867 -4.832 1 79.69 2 ARG B N 1
ATOM 709 C CA . ARG B 1 2 ? -4.926 13.93 -3.834 1 79.69 2 ARG B CA 1
ATOM 710 C C . ARG B 1 2 ? -4.195 14.656 -2.711 1 79.69 2 ARG B C 1
ATOM 712 O O . ARG B 1 2 ? -3.426 15.586 -2.965 1 79.69 2 ARG B O 1
ATOM 719 N N . LEU B 1 3 ? -4.668 14.555 -1.459 1 89.56 3 LEU B N 1
ATOM 720 C CA . LEU B 1 3 ? -3.924 15.016 -0.293 1 89.56 3 LEU B CA 1
ATOM 721 C C . LEU B 1 3 ? -2.523 14.414 -0.268 1 89.56 3 LEU B C 1
ATOM 723 O O . LEU B 1 3 ? -2.369 13.188 -0.292 1 89.56 3 LEU B O 1
ATOM 727 N N . THR B 1 4 ? -1.479 15.383 -0.281 1 95.31 4 THR B N 1
ATOM 728 C CA . THR B 1 4 ? -0.119 14.859 -0.238 1 95.31 4 THR B CA 1
ATOM 729 C C . THR B 1 4 ? 0.246 14.414 1.177 1 95.31 4 THR B C 1
ATOM 731 O O . THR B 1 4 ? -0.408 14.812 2.145 1 95.31 4 THR B O 1
ATOM 734 N N . LEU B 1 5 ? 1.363 13.578 1.294 1 97.5 5 LEU B N 1
ATOM 735 C CA . LEU B 1 5 ? 1.828 13.148 2.607 1 97.5 5 LEU B CA 1
ATOM 736 C C . LEU B 1 5 ? 2.264 14.344 3.449 1 97.5 5 LEU B C 1
ATOM 738 O O . LEU B 1 5 ? 2 14.391 4.652 1 97.5 5 LEU B O 1
ATOM 742 N N . LYS B 1 6 ? 2.953 15.266 2.77 1 97.62 6 LYS B N 1
ATOM 743 C CA . LYS B 1 6 ? 3.383 16.469 3.463 1 97.62 6 LYS B CA 1
ATOM 744 C C . LYS B 1 6 ? 2.188 17.234 4.023 1 97.62 6 LYS B C 1
ATOM 746 O O . LYS B 1 6 ? 2.186 17.625 5.191 1 97.62 6 LYS B O 1
ATOM 751 N N . GLN B 1 7 ? 1.229 17.484 3.207 1 97.62 7 GLN B N 1
ATOM 752 C CA . GLN B 1 7 ? 0.032 18.203 3.631 1 97.62 7 GLN B CA 1
ATOM 753 C C . GLN B 1 7 ? -0.651 17.5 4.797 1 97.62 7 GLN B C 1
ATOM 755 O O . GLN B 1 7 ? -1.056 18.141 5.77 1 97.62 7 GLN B O 1
ATOM 760 N N . ALA B 1 8 ? -0.835 16.188 4.703 1 97.62 8 ALA B N 1
ATOM 761 C CA . ALA B 1 8 ? -1.472 15.398 5.75 1 97.62 8 ALA B CA 1
ATOM 762 C C . ALA B 1 8 ? -0.688 15.484 7.059 1 97.62 8 ALA B C 1
ATOM 764 O O . ALA B 1 8 ? -1.274 15.633 8.133 1 97.62 8 ALA B O 1
ATOM 765 N N . ARG B 1 9 ? 0.599 15.32 6.871 1 97.94 9 ARG B N 1
ATOM 766 C CA . ARG B 1 9 ? 1.466 15.414 8.039 1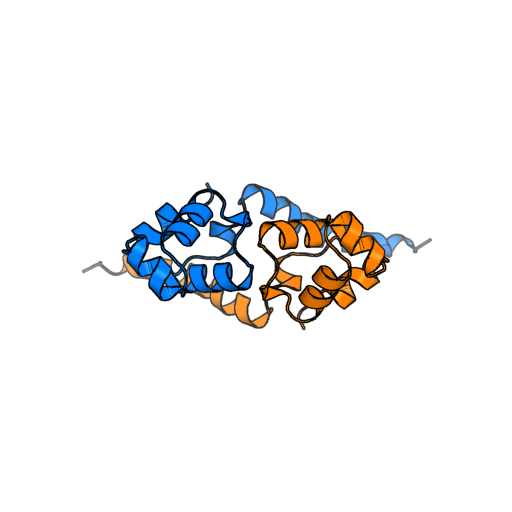 97.94 9 ARG B CA 1
ATOM 767 C C . ARG B 1 9 ? 1.292 16.75 8.75 1 97.94 9 ARG B C 1
ATOM 769 O O . ARG B 1 9 ? 1.122 16.797 9.969 1 97.94 9 ARG B O 1
ATOM 776 N N . LEU B 1 10 ? 1.36 17.828 7.992 1 97.88 10 LEU B N 1
ATOM 777 C CA . LEU B 1 10 ? 1.256 19.188 8.523 1 97.88 10 LEU B CA 1
ATOM 778 C C . LEU B 1 10 ? -0.115 19.422 9.156 1 97.88 10 LEU B C 1
ATOM 780 O O . LEU B 1 10 ? -0.22 20.031 10.211 1 97.88 10 LEU B O 1
ATOM 784 N N . LEU B 1 11 ? -1.157 18.938 8.516 1 97.06 11 LEU B N 1
ATOM 785 C CA . LEU B 1 11 ? -2.516 19.062 9.031 1 97.06 11 LEU B CA 1
ATOM 786 C C . LEU B 1 11 ? -2.648 18.375 10.383 1 97.06 11 LEU B C 1
ATOM 788 O O . LEU B 1 11 ? -3.41 18.812 11.242 1 97.06 11 LEU B O 1
ATOM 792 N N . ALA B 1 12 ? -1.95 17.328 10.586 1 97.5 12 ALA B N 1
ATOM 793 C CA . ALA B 1 12 ? -1.976 16.562 11.836 1 97.5 12 ALA B CA 1
ATOM 794 C C . ALA B 1 12 ? -1.073 17.203 12.883 1 97.5 12 ALA B C 1
ATOM 796 O O . ALA B 1 12 ? -1.082 16.797 14.047 1 97.5 12 ALA B O 1
ATOM 797 N N . GLY B 1 13 ? -0.177 18.141 12.398 1 98.06 13 GLY B N 1
ATOM 798 C CA . GLY B 1 13 ? 0.618 18.922 13.328 1 98.06 13 GLY B CA 1
ATOM 799 C C . GLY B 1 13 ? 1.981 18.328 13.602 1 98.06 13 GLY B C 1
ATOM 800 O O . GLY B 1 13 ? 2.617 18.641 14.609 1 98.06 13 GLY B O 1
ATOM 801 N N . PHE B 1 14 ? 2.482 17.5 12.82 1 98.31 14 PHE B N 1
ATOM 802 C CA . PHE B 1 14 ? 3.75 16.828 13.07 1 98.31 14 PHE B CA 1
ATOM 803 C C . PHE B 1 14 ? 4.859 17.422 12.203 1 98.31 14 PHE B C 1
ATOM 805 O O . PHE B 1 14 ? 4.613 17.828 11.07 1 98.31 14 PHE B O 1
ATOM 812 N N . THR B 1 15 ? 6.043 17.438 12.727 1 98.44 15 THR B N 1
ATOM 813 C CA . THR B 1 15 ? 7.23 17.703 11.922 1 98.44 15 THR B CA 1
ATOM 814 C C . THR B 1 15 ? 7.688 16.422 11.211 1 98.44 15 THR B C 1
ATOM 816 O O . THR B 1 15 ? 7.172 15.344 11.484 1 98.4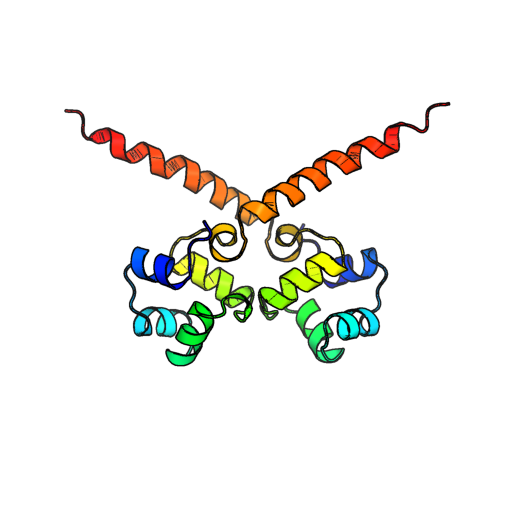4 15 THR B O 1
ATOM 819 N N . GLN B 1 16 ? 8.609 16.562 10.297 1 98.44 16 GLN B N 1
ATOM 820 C CA . GLN B 1 16 ? 9.164 15.398 9.609 1 98.44 16 GLN B CA 1
ATOM 821 C C . GLN B 1 16 ? 9.852 14.461 10.602 1 98.44 16 GLN B C 1
ATOM 823 O O . GLN B 1 16 ? 9.734 13.234 10.492 1 98.44 16 GLN B O 1
ATOM 828 N N . LYS B 1 17 ? 10.57 15.008 11.531 1 98.5 17 LYS B N 1
ATOM 829 C CA . LYS B 1 17 ? 11.273 14.227 12.539 1 98.5 17 LYS B CA 1
ATOM 830 C C . LYS B 1 17 ? 10.305 13.453 13.43 1 98.5 17 LYS B C 1
ATOM 832 O O . LYS B 1 17 ? 10.492 12.266 13.688 1 98.5 17 LYS B O 1
ATOM 837 N N . GLU B 1 18 ? 9.289 14.133 13.883 1 98.56 18 GLU B N 1
ATOM 838 C CA . GLU B 1 18 ? 8.305 13.523 14.773 1 98.56 18 GLU B CA 1
ATOM 839 C C . GLU B 1 18 ? 7.594 12.352 14.102 1 98.56 18 GLU B C 1
ATOM 841 O O . GLU B 1 18 ? 7.469 11.273 14.688 1 98.56 18 GLU B O 1
ATOM 846 N N . ILE B 1 19 ? 7.09 12.578 12.93 1 98.44 19 ILE B N 1
ATOM 847 C CA . ILE B 1 19 ? 6.348 11.523 12.242 1 98.44 19 ILE B CA 1
ATOM 848 C C . ILE B 1 19 ? 7.281 10.359 11.93 1 98.44 19 ILE B C 1
ATOM 850 O O . ILE B 1 19 ? 6.875 9.195 11.992 1 98.44 19 ILE B O 1
ATOM 854 N N . ALA B 1 20 ? 8.484 10.57 11.469 1 98.62 20 ALA B N 1
ATOM 855 C CA . ALA B 1 20 ? 9.469 9.539 11.188 1 98.62 20 ALA B CA 1
ATOM 856 C C . ALA B 1 20 ? 9.703 8.656 12.414 1 98.62 20 ALA B C 1
ATOM 858 O O . ALA B 1 20 ? 9.766 7.43 12.297 1 98.62 20 ALA B O 1
ATOM 859 N N . GLU B 1 21 ? 9.836 9.297 13.555 1 98.44 21 GLU B N 1
ATOM 860 C CA . GLU B 1 21 ? 10.016 8.578 14.812 1 98.44 21 GLU B CA 1
ATOM 861 C C . GLU B 1 21 ? 8.82 7.68 15.102 1 98.44 21 GLU B C 1
ATOM 863 O O . GLU B 1 21 ? 8.984 6.523 15.508 1 98.44 21 GLU B O 1
ATOM 868 N N . MET B 1 22 ? 7.625 8.195 14.898 1 98.06 22 MET B N 1
ATOM 869 C CA . MET B 1 22 ? 6.402 7.43 15.141 1 98.06 22 MET B CA 1
ATOM 870 C C . MET B 1 22 ? 6.32 6.227 14.203 1 98.06 22 MET B C 1
ATOM 872 O O . MET B 1 22 ? 5.773 5.188 14.57 1 98.06 22 MET B O 1
ATOM 876 N N . LEU B 1 23 ? 6.844 6.367 13.062 1 98.12 23 LEU B N 1
ATOM 877 C CA . LEU B 1 23 ? 6.828 5.305 12.062 1 98.12 23 LEU B CA 1
ATOM 878 C C . LEU B 1 23 ? 8.008 4.359 12.25 1 98.12 23 LEU B C 1
ATOM 880 O O . LEU B 1 23 ? 8.07 3.303 11.625 1 98.12 23 LEU B 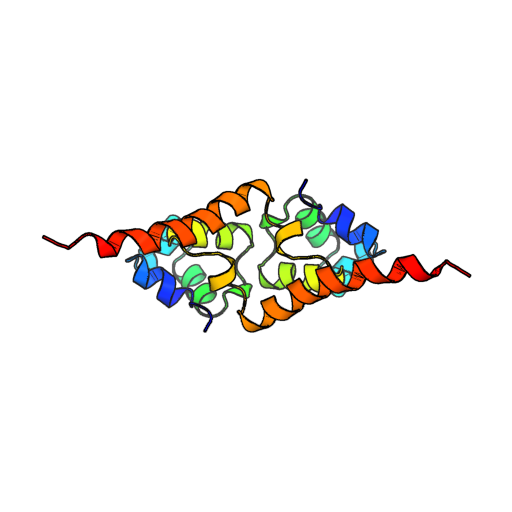O 1
ATOM 884 N N . GLY B 1 24 ? 8.914 4.734 13.047 1 98 24 GLY B N 1
ATOM 885 C CA . GLY B 1 24 ? 10.07 3.898 13.344 1 98 24 GLY B CA 1
ATOM 886 C C . GLY B 1 24 ? 11.109 3.902 12.242 1 98 24 GLY B C 1
ATOM 887 O O . GLY B 1 24 ? 11.742 2.877 11.969 1 98 24 GLY B O 1
ATOM 888 N N . VAL B 1 25 ? 11.266 4.988 11.523 1 98.06 25 VAL B N 1
ATOM 889 C CA . VAL B 1 25 ? 12.227 5.086 10.43 1 98.06 25 VAL B CA 1
ATOM 890 C C . VAL B 1 25 ? 13.078 6.34 10.602 1 98.06 25 VAL B C 1
ATOM 892 O O . VAL B 1 25 ? 12.797 7.18 11.461 1 98.06 25 VAL B O 1
ATOM 895 N N . HIS B 1 26 ? 14.109 6.445 9.797 1 98.12 26 HIS B N 1
ATOM 896 C CA . HIS B 1 26 ? 14.914 7.66 9.758 1 98.12 26 HIS B CA 1
ATOM 897 C C . HIS B 1 26 ? 14.188 8.781 9.039 1 98.12 26 HIS B C 1
ATOM 899 O O . HIS B 1 26 ? 13.461 8.539 8.07 1 98.12 26 HIS B O 1
ATOM 905 N N . VAL B 1 27 ? 14.43 10.008 9.492 1 98.12 27 VAL B N 1
ATOM 906 C CA . VAL B 1 27 ? 13.766 11.188 8.938 1 98.12 27 VAL B CA 1
ATOM 907 C C . VAL B 1 27 ? 14.023 11.266 7.438 1 98.12 27 VAL B C 1
ATOM 909 O O . VAL B 1 27 ? 13.141 11.664 6.672 1 98.12 27 VAL B O 1
ATOM 912 N N . HIS B 1 28 ? 15.156 10.859 6.961 1 98.38 28 HIS B N 1
ATOM 913 C CA . HIS B 1 28 ? 15.477 10.914 5.539 1 98.38 28 HIS B CA 1
ATOM 914 C C . HIS B 1 28 ? 14.617 9.938 4.742 1 98.38 28 HIS B C 1
ATOM 916 O O . HIS B 1 28 ? 14.242 10.227 3.602 1 98.38 28 HIS B O 1
ATOM 922 N N . THR B 1 29 ? 14.406 8.773 5.336 1 98.12 29 THR B N 1
ATOM 923 C CA . THR B 1 29 ? 13.523 7.797 4.703 1 98.12 29 THR B CA 1
ATOM 924 C C . THR B 1 29 ? 12.117 8.367 4.527 1 98.12 29 THR B C 1
ATOM 926 O O . THR B 1 29 ? 11.531 8.258 3.451 1 98.12 29 THR B O 1
ATOM 929 N N . TYR B 1 30 ? 11.656 8.984 5.574 1 98.5 30 TYR B N 1
ATOM 930 C CA . TYR B 1 30 ? 10.328 9.586 5.52 1 98.5 30 TYR B CA 1
ATOM 931 C C . TYR B 1 30 ? 10.273 10.695 4.477 1 98.5 30 TYR B C 1
ATOM 933 O O . TYR B 1 30 ? 9.305 10.797 3.721 1 98.5 30 TYR B O 1
ATOM 941 N N . MET B 1 31 ? 11.258 11.523 4.469 1 98.19 31 MET B N 1
ATOM 942 C CA . MET B 1 31 ? 11.32 12.617 3.506 1 98.19 31 MET B CA 1
ATOM 943 C C . MET B 1 31 ? 11.211 12.086 2.078 1 98.19 31 MET B C 1
ATOM 945 O O . MET B 1 31 ? 10.523 12.68 1.245 1 98.19 31 MET B O 1
ATOM 949 N N . LYS B 1 32 ? 11.898 11.039 1.825 1 97.88 32 LYS B N 1
ATOM 950 C CA . LYS B 1 32 ? 11.836 10.414 0.507 1 97.88 32 LYS B CA 1
ATOM 951 C C . LYS B 1 32 ? 10.406 9.984 0.173 1 97.88 32 LYS B C 1
ATOM 953 O O . LYS B 1 32 ? 9.961 10.133 -0.964 1 97.88 32 LYS B O 1
ATOM 958 N N . TRP B 1 33 ? 9.664 9.477 1.138 1 97.88 33 TRP B N 1
ATOM 959 C CA . TRP B 1 33 ? 8.297 9 0.916 1 97.88 33 TRP B CA 1
ATOM 960 C C . TRP B 1 33 ? 7.363 10.156 0.593 1 97.88 33 TRP B C 1
ATOM 962 O O . TRP B 1 33 ? 6.414 10.008 -0.179 1 97.88 33 TRP B O 1
ATOM 972 N N . GLU B 1 34 ? 7.621 11.344 1.188 1 97.56 34 GLU B N 1
ATOM 973 C CA . GLU B 1 34 ? 6.793 12.5 0.858 1 97.56 34 GLU B CA 1
ATOM 974 C C . GLU B 1 34 ? 6.91 12.859 -0.621 1 97.56 34 GLU B C 1
ATOM 976 O O . GLU B 1 34 ? 5.953 13.359 -1.22 1 97.56 34 GLU B O 1
ATOM 981 N N . ARG B 1 35 ? 8.07 12.562 -1.173 1 96.44 35 ARG B N 1
ATOM 982 C CA . ARG B 1 35 ? 8.305 12.805 -2.592 1 96.44 35 ARG B CA 1
ATOM 983 C C . ARG B 1 35 ? 7.77 11.656 -3.439 1 96.44 35 ARG B C 1
ATOM 985 O O . ARG B 1 35 ? 7.219 11.875 -4.52 1 96.44 35 ARG B O 1
ATOM 992 N N . ASN B 1 36 ? 7.984 10.383 -2.941 1 97 36 ASN B N 1
ATOM 993 C CA . ASN B 1 36 ? 7.539 9.18 -3.637 1 97 36 ASN B CA 1
ATOM 994 C C . ASN B 1 36 ? 6.719 8.273 -2.723 1 97 36 ASN B C 1
ATOM 996 O O . ASN B 1 36 ? 7.184 7.211 -2.316 1 97 36 ASN B O 1
ATOM 1000 N N . PRO B 1 37 ? 5.5 8.617 -2.559 1 97 37 PRO B N 1
ATOM 1001 C CA . PRO B 1 37 ? 4.656 7.879 -1.62 1 97 37 PRO B CA 1
ATOM 1002 C C . PRO B 1 37 ? 4.492 6.41 -2.006 1 97 37 PRO B C 1
ATOM 1004 O O . PRO B 1 37 ? 4.234 5.566 -1.143 1 97 37 PRO B O 1
ATOM 1007 N N . GLU B 1 38 ? 4.652 6.109 -3.275 1 96.81 38 GLU B N 1
ATOM 1008 C CA . GLU B 1 38 ? 4.465 4.758 -3.787 1 96.81 38 GLU B CA 1
ATOM 1009 C C . GLU B 1 38 ? 5.52 3.805 -3.23 1 96.81 38 GLU B C 1
ATOM 1011 O O . GLU B 1 38 ? 5.363 2.584 -3.311 1 96.81 38 GLU B O 1
ATOM 1016 N N . GLU B 1 39 ? 6.52 4.316 -2.686 1 97.69 39 GLU B N 1
ATOM 1017 C CA . GLU B 1 39 ? 7.633 3.51 -2.189 1 97.69 39 GLU B CA 1
ATOM 1018 C C . GLU B 1 39 ? 7.363 3.012 -0.772 1 97.69 39 GLU B C 1
ATOM 1020 O O . GLU B 1 39 ? 8.039 2.104 -0.288 1 97.69 39 GLU B O 1
ATOM 1025 N N . MET B 1 40 ? 6.414 3.5 -0.047 1 98 40 MET B N 1
ATOM 1026 C CA . MET B 1 40 ? 6.023 3.018 1.273 1 98 40 MET B CA 1
ATOM 1027 C C . MET B 1 40 ? 5.414 1.622 1.184 1 98 40 MET B C 1
ATOM 1029 O O . MET B 1 40 ? 4.676 1.321 0.242 1 98 40 MET B O 1
ATOM 1033 N N . SER B 1 41 ? 5.766 0.853 2.125 1 98 41 SER B N 1
ATOM 1034 C CA . SER B 1 41 ? 5.047 -0.416 2.186 1 98 41 SER B CA 1
ATOM 1035 C C . SER B 1 41 ? 3.574 -0.201 2.516 1 98 41 SER B C 1
ATOM 1037 O O . SER B 1 41 ? 3.209 0.805 3.127 1 98 41 SER B O 1
ATOM 1039 N N . VAL B 1 42 ? 2.715 -1.105 2.102 1 97.94 42 VAL B N 1
ATOM 1040 C CA . VAL B 1 42 ? 1.288 -1.02 2.4 1 97.94 42 VAL B CA 1
ATOM 1041 C C . VAL B 1 42 ? 1.081 -0.912 3.908 1 97.94 42 VAL B C 1
ATOM 1043 O O . VAL B 1 42 ? 0.268 -0.111 4.375 1 97.94 42 VAL B O 1
ATOM 1046 N N . GLY B 1 43 ? 1.865 -1.657 4.656 1 97.75 43 GLY B N 1
ATOM 1047 C CA . GLY B 1 43 ? 1.777 -1.608 6.109 1 97.75 43 GLY B CA 1
ATOM 1048 C C . GLY B 1 43 ? 2.119 -0.246 6.68 1 97.75 43 GLY B C 1
ATOM 1049 O O . GLY B 1 43 ? 1.389 0.281 7.52 1 97.75 43 GLY B O 1
ATOM 1050 N N . THR B 1 44 ? 3.217 0.319 6.254 1 97.94 44 THR B N 1
ATOM 1051 C CA . THR B 1 44 ? 3.652 1.632 6.719 1 97.94 44 THR B CA 1
ATOM 1052 C C . THR B 1 44 ? 2.652 2.709 6.305 1 97.94 44 THR B C 1
ATOM 1054 O O . THR B 1 44 ? 2.344 3.607 7.094 1 97.94 44 THR B O 1
ATOM 1057 N N . ALA B 1 45 ? 2.186 2.555 5.09 1 98 45 ALA B N 1
ATOM 1058 C CA . ALA B 1 45 ? 1.211 3.516 4.578 1 98 45 ALA B CA 1
ATOM 1059 C C . ALA B 1 45 ? -0.064 3.502 5.418 1 98 45 ALA B C 1
ATOM 1061 O O . ALA B 1 45 ? -0.629 4.559 5.715 1 98 45 ALA B O 1
ATOM 1062 N N . LYS B 1 46 ? -0.498 2.328 5.809 1 96.94 46 LYS B N 1
ATOM 1063 C CA . LYS B 1 46 ? -1.661 2.203 6.684 1 96.94 46 LYS B CA 1
ATOM 1064 C C . LYS B 1 46 ? -1.402 2.854 8.039 1 96.94 46 LYS B C 1
ATOM 1066 O O . LYS B 1 46 ? -2.258 3.568 8.562 1 96.94 46 LYS B O 1
ATOM 1071 N N . HIS B 1 47 ? -0.288 2.578 8.523 1 97.81 47 HIS B N 1
ATOM 1072 C CA . HIS B 1 47 ? 0.091 3.152 9.812 1 97.81 47 HIS B CA 1
ATOM 1073 C C . HIS B 1 47 ? 0.14 4.676 9.742 1 97.81 47 HIS B C 1
ATOM 1075 O O . HIS B 1 47 ? -0.383 5.359 10.625 1 97.81 47 HIS B O 1
ATOM 1081 N N . PHE B 1 48 ? 0.757 5.152 8.695 1 98.19 48 PHE B N 1
ATOM 1082 C CA . PHE B 1 48 ? 0.825 6.594 8.469 1 98.19 48 PHE B CA 1
ATOM 1083 C C . PHE B 1 48 ? -0.572 7.199 8.422 1 98.19 48 PHE B C 1
ATOM 1085 O O . PHE B 1 48 ? -0.836 8.211 9.078 1 98.19 48 PHE B O 1
ATOM 1092 N N . SER B 1 49 ? -1.412 6.602 7.656 1 97.5 49 SER B N 1
ATOM 1093 C CA . SER B 1 49 ? -2.787 7.07 7.527 1 97.5 49 SER B CA 1
ATOM 1094 C C . SER B 1 49 ? -3.469 7.168 8.883 1 97.5 49 SER B C 1
ATOM 1096 O O . SER B 1 49 ? -4.199 8.125 9.156 1 97.5 49 SER B O 1
ATOM 1098 N N . LYS B 1 50 ? -3.221 6.203 9.688 1 97.31 50 LYS B N 1
ATOM 1099 C CA . LYS B 1 50 ? -3.797 6.18 11.031 1 97.31 50 LYS B CA 1
ATOM 1100 C C . LYS B 1 50 ? -3.244 7.316 11.883 1 97.31 50 LYS B C 1
ATOM 1102 O O . LYS B 1 50 ? -3.998 8.008 12.57 1 97.31 50 LYS B O 1
ATOM 1107 N N . ILE B 1 51 ? -1.943 7.492 11.789 1 97.56 51 ILE B N 1
ATOM 1108 C CA . ILE B 1 51 ? -1.265 8.484 12.617 1 97.56 51 ILE B CA 1
ATOM 1109 C C . ILE B 1 51 ? -1.798 9.883 12.289 1 97.56 51 ILE B C 1
ATOM 1111 O O . ILE B 1 51 ? -2.047 10.688 13.188 1 97.56 51 ILE B O 1
ATOM 1115 N N . VAL B 1 52 ? -1.995 10.164 10.984 1 97.5 52 VAL B N 1
ATOM 1116 C CA . VAL B 1 52 ? -2.371 11.508 10.578 1 97.5 52 VAL B CA 1
ATOM 1117 C C . VAL B 1 52 ? -3.889 11.609 10.461 1 97.5 52 VAL B C 1
ATOM 1119 O O . VAL B 1 52 ? -4.422 12.648 10.055 1 97.5 52 VAL B O 1
ATOM 1122 N N . ASP B 1 53 ? -4.574 10.531 10.695 1 96 53 ASP B N 1
ATOM 1123 C CA . ASP B 1 53 ? -6.035 10.469 10.664 1 96 53 ASP B CA 1
ATOM 1124 C C . ASP B 1 53 ? -6.574 10.875 9.297 1 96 53 ASP B C 1
ATOM 1126 O O . ASP B 1 53 ? -7.441 11.75 9.203 1 96 53 ASP B O 1
ATOM 1130 N N . ALA B 1 54 ? -6.059 10.312 8.273 1 95.38 54 ALA B N 1
ATOM 1131 C CA . ALA B 1 54 ? -6.488 10.508 6.895 1 95.38 54 ALA B CA 1
ATOM 1132 C C . ALA B 1 54 ? -6.805 9.18 6.219 1 95.38 54 ALA B C 1
ATOM 1134 O O . ALA B 1 54 ? -6.199 8.156 6.539 1 95.38 54 ALA B O 1
ATOM 1135 N N . ASN B 1 55 ? -7.719 9.258 5.301 1 92 55 ASN B N 1
ATOM 1136 C CA . ASN B 1 55 ? -8.094 8.07 4.547 1 92 55 ASN B CA 1
ATOM 1137 C C . ASN B 1 55 ? -6.969 7.609 3.625 1 92 55 ASN B C 1
ATOM 1139 O O . ASN B 1 55 ? -6.348 8.43 2.939 1 92 55 ASN B O 1
ATOM 1143 N N . PHE B 1 56 ? -6.742 6.363 3.707 1 94.12 56 PHE B N 1
ATOM 1144 C CA . PHE B 1 56 ? -5.703 5.754 2.885 1 94.12 56 PHE B CA 1
ATOM 1145 C C . PHE B 1 56 ? -5.891 6.117 1.416 1 94.12 56 PHE B C 1
ATOM 1147 O O . PHE B 1 56 ? -4.934 6.5 0.737 1 94.12 56 PHE B O 1
ATOM 1154 N N . GLU B 1 57 ? -7.07 5.98 0.96 1 91.25 57 GLU B N 1
ATOM 1155 C CA . GLU B 1 57 ? -7.387 6.227 -0.444 1 91.25 57 GLU B CA 1
ATOM 1156 C C . GLU B 1 57 ? -7.109 7.676 -0.83 1 91.25 57 GLU B C 1
ATOM 1158 O O . GLU B 1 57 ? -6.645 7.949 -1.937 1 91.25 57 GLU B O 1
ATOM 1163 N N . ASN B 1 58 ? -7.359 8.562 0.04 1 90.81 58 ASN B N 1
ATOM 1164 C CA . ASN B 1 58 ? -7.145 9.984 -0.218 1 90.81 58 ASN B CA 1
ATOM 1165 C C . ASN B 1 58 ? -5.66 10.32 -0.329 1 90.81 58 ASN B C 1
ATOM 1167 O O . ASN B 1 58 ? -5.289 11.305 -0.97 1 90.81 58 ASN B O 1
ATOM 1171 N N . LEU B 1 59 ? -4.883 9.508 0.25 1 94.88 59 LEU B N 1
ATOM 1172 C CA . LEU B 1 59 ? -3.451 9.773 0.3 1 94.88 59 LEU B CA 1
ATOM 1173 C C . LEU B 1 59 ? -2.734 9.117 -0.875 1 94.88 59 LEU B C 1
ATOM 1175 O O . LEU B 1 59 ? -1.757 9.656 -1.395 1 94.88 59 LEU B O 1
ATOM 1179 N N . PHE B 1 60 ? -3.324 7.98 -1.293 1 95.12 60 PHE B N 1
ATOM 1180 C CA . PHE B 1 60 ? -2.484 7.176 -2.172 1 95.12 60 PHE B CA 1
ATOM 1181 C C . PHE B 1 60 ? -3.188 6.914 -3.5 1 95.12 60 PHE B C 1
ATOM 1183 O O . PHE B 1 60 ? -2.607 6.316 -4.406 1 95.12 60 PHE B O 1
ATOM 1190 N N . PHE B 1 61 ? -4.379 7.238 -3.598 1 90.62 61 PHE B N 1
ATOM 1191 C CA . PHE B 1 61 ? -5.105 7.066 -4.852 1 90.62 61 PHE B CA 1
ATOM 1192 C C . PHE B 1 61 ? -5.645 8.398 -5.355 1 90.62 61 PHE B C 1
ATOM 1194 O O . PHE B 1 61 ? -5.957 9.289 -4.559 1 90.62 61 PHE B O 1
ATOM 1201 N N . ASP B 1 62 ? -5.57 8.508 -6.648 1 80.94 62 ASP B N 1
ATOM 1202 C CA . ASP B 1 62 ? -6.156 9.711 -7.234 1 80.94 62 ASP B CA 1
ATOM 1203 C C . ASP B 1 62 ? -7.668 9.57 -7.395 1 80.94 62 ASP B C 1
ATOM 1205 O O . ASP B 1 62 ? -8.18 8.453 -7.547 1 80.94 62 ASP B O 1
ATOM 1209 N N . HIS B 1 63 ? -8.547 10.406 -6.828 1 64.56 63 HIS B N 1
ATOM 1210 C CA . HIS B 1 63 ? -9.992 10.391 -7.027 1 64.56 63 HIS B CA 1
ATOM 1211 C C . HIS B 1 63 ? -10.344 10.055 -8.477 1 64.56 63 HIS B C 1
ATOM 1213 O O . HIS B 1 63 ? -11.375 9.43 -8.742 1 64.56 63 HIS B O 1
ATOM 1219 N N . GLU B 1 64 ? -9.711 10.484 -9.336 1 56 64 GLU B N 1
ATOM 1220 C CA . GLU B 1 64 ? -10.148 10.195 -10.703 1 56 64 GLU B CA 1
ATOM 1221 C C . GLU B 1 64 ? -10.094 8.695 -10.992 1 56 64 GLU B C 1
ATOM 1223 O O . GLU B 1 64 ? -10.914 8.18 -11.758 1 56 64 GLU B O 1
ATOM 1228 N N . SER B 1 65 ? -9.25 8.109 -10.453 1 51.38 65 SER B N 1
ATOM 1229 C CA . SER B 1 65 ? -9.062 6.703 -10.797 1 51.38 65 SER B CA 1
ATOM 1230 C C . SER B 1 65 ? -10.148 5.836 -10.172 1 51.38 65 SER B C 1
ATOM 1232 O O . SER B 1 65 ? -10.406 4.723 -10.633 1 51.38 65 SER B O 1
ATOM 1234 N N . ASN B 1 66 ? -10.664 6.215 -9.062 1 48.22 66 ASN B N 1
ATOM 1235 C CA . ASN B 1 66 ? -11.68 5.426 -8.383 1 48.22 66 ASN B CA 1
ATOM 1236 C C . ASN B 1 66 ? -12.969 5.336 -9.195 1 48.22 66 ASN B C 1
ATOM 1238 O O . ASN B 1 66 ? -13.852 4.543 -8.883 1 48.22 66 ASN B O 1
ATOM 1242 N N . LEU B 1 67 ? -13.234 6.277 -9.883 1 44.59 67 LEU B N 1
ATOM 1243 C CA . LEU B 1 67 ? -14.461 6.18 -10.672 1 44.59 67 LEU B CA 1
ATOM 1244 C C . LEU B 1 67 ? -14.445 4.941 -11.562 1 44.59 67 LEU B C 1
ATOM 1246 O O . LEU B 1 67 ? -15.492 4.395 -11.891 1 44.59 67 LEU B O 1
ATOM 1250 N N . ILE B 1 68 ? -13.352 4.672 -12 1 45.62 68 ILE B N 1
ATOM 1251 C CA . ILE B 1 68 ? -13.438 3.535 -12.906 1 45.62 68 ILE B CA 1
ATOM 1252 C C . ILE B 1 68 ? -13.695 2.254 -12.117 1 45.62 68 ILE B C 1
ATOM 1254 O O . ILE B 1 68 ? -14.031 1.218 -12.695 1 45.62 68 ILE B O 1
ATOM 1258 N N . ARG B 1 69 ? -13.242 2.217 -10.977 1 47.69 69 ARG B N 1
ATOM 1259 C CA . ARG B 1 69 ? -13.336 0.966 -10.234 1 47.69 69 ARG B CA 1
ATOM 1260 C C . ARG B 1 69 ? -14.781 0.653 -9.867 1 47.69 69 ARG B C 1
ATOM 1262 O O . ARG B 1 69 ? -15.164 -0.515 -9.773 1 47.69 69 ARG B O 1
ATOM 1269 N N . GLN B 1 70 ? -15.461 1.623 -9.406 1 45 70 GLN B N 1
ATOM 1270 C CA . GLN B 1 70 ? -16.844 1.319 -9.086 1 45 70 GLN B CA 1
ATOM 1271 C C . GLN B 1 70 ? -17.594 0.805 -10.312 1 45 70 GLN B C 1
ATOM 1273 O O . GLN B 1 70 ? -18.469 -0.053 -10.195 1 45 70 GLN B O 1
ATOM 1278 N N . GLU B 1 71 ? -17.25 1.341 -11.359 1 40.91 71 GLU B N 1
ATOM 1279 C CA . GLU B 1 71 ? -18.094 0.984 -12.492 1 40.91 71 GLU B CA 1
ATOM 1280 C C . GLU B 1 71 ? -17.828 -0.447 -12.953 1 40.91 71 GLU B C 1
ATOM 1282 O O . GLU B 1 71 ? -18.719 -1.096 -13.516 1 40.91 71 GLU B O 1
ATOM 1287 N N . SER B 1 72 ? -16.703 -0.89 -12.766 1 40.09 72 SER B N 1
ATOM 1288 C CA . SER B 1 72 ? -16.531 -2.26 -13.234 1 40.09 72 SER B CA 1
ATOM 1289 C C . SER B 1 72 ? -17.234 -3.252 -12.312 1 40.09 72 SER B C 1
ATOM 1291 O O . SER B 1 72 ? -17.516 -4.383 -12.711 1 40.09 72 SER B O 1
ATOM 1293 N N . ASP B 1 73 ? -17.312 -2.984 -11.062 1 39.38 73 ASP B N 1
ATOM 1294 C CA . ASP B 1 73 ? -18.109 -3.914 -10.266 1 39.38 73 ASP B CA 1
ATOM 1295 C C . ASP B 1 73 ? -19.547 -3.945 -10.75 1 39.38 73 ASP B C 1
ATOM 1297 O O . ASP B 1 73 ? -20.219 -4.984 -10.672 1 39.38 73 ASP B O 1
ATOM 1301 N N . TYR B 1 74 ? -20.156 -2.828 -11.117 1 37.06 74 TYR B N 1
ATOM 1302 C CA . TYR B 1 74 ? -21.562 -2.799 -11.516 1 37.06 74 TYR B CA 1
ATOM 1303 C C . TYR B 1 74 ? -21.75 -3.465 -12.875 1 37.06 74 TYR B C 1
ATOM 1305 O O . TYR B 1 74 ? -22.812 -4.043 -13.148 1 37.06 74 TYR B O 1
ATOM 1313 N N . LYS B 1 75 ? -20.828 -3.312 -13.781 1 38.97 75 LYS B N 1
ATOM 1314 C CA . LYS B 1 75 ? -21.203 -3.77 -15.117 1 38.97 75 LYS B CA 1
ATOM 1315 C C . LYS B 1 75 ? -21.016 -5.277 -15.258 1 38.97 75 LYS B C 1
ATOM 1317 O O . LYS B 1 75 ? -21.438 -5.871 -16.25 1 38.97 75 LYS B O 1
ATOM 1322 N N . GLY B 1 76 ? -20.234 -5.926 -14.469 1 34.91 76 GLY B N 1
ATOM 1323 C CA . GLY B 1 76 ? -20.109 -7.344 -14.758 1 34.91 76 GLY B CA 1
ATOM 1324 C C . GLY B 1 76 ? -21.312 -8.156 -14.305 1 34.91 76 GLY B C 1
ATOM 1325 O O . GLY B 1 76 ? -21.281 -9.391 -14.344 1 34.91 76 GLY B O 1
ATOM 1326 N N . VAL B 1 77 ? -22.141 -7.625 -13.383 1 37.66 77 VAL B N 1
ATOM 1327 C CA . VAL B 1 77 ? -23.281 -8.469 -13.047 1 37.66 77 VAL B CA 1
ATOM 1328 C C . VAL B 1 77 ? -24.141 -8.695 -14.281 1 37.66 77 VAL B C 1
ATOM 1330 O O . VAL B 1 77 ? -25.109 -9.461 -14.25 1 37.66 77 VAL B O 1
ATOM 1333 N N . ASP B 1 78 ? -24.172 -7.734 -15.172 1 34.44 78 ASP B N 1
ATOM 1334 C CA . ASP B 1 78 ? -25.297 -7.902 -16.078 1 34.44 78 ASP B CA 1
ATOM 1335 C C . ASP B 1 78 ? -25.031 -9.023 -17.094 1 34.44 78 ASP B C 1
ATOM 1337 O O . ASP B 1 78 ? -25.828 -9.242 -18 1 34.44 78 ASP B O 1
ATOM 1341 N N . ARG B 1 79 ? -23.797 -9.531 -17.188 1 34.78 79 ARG B N 1
ATOM 1342 C CA . ARG B 1 79 ? -23.766 -10.281 -18.438 1 34.78 79 ARG B CA 1
ATOM 1343 C C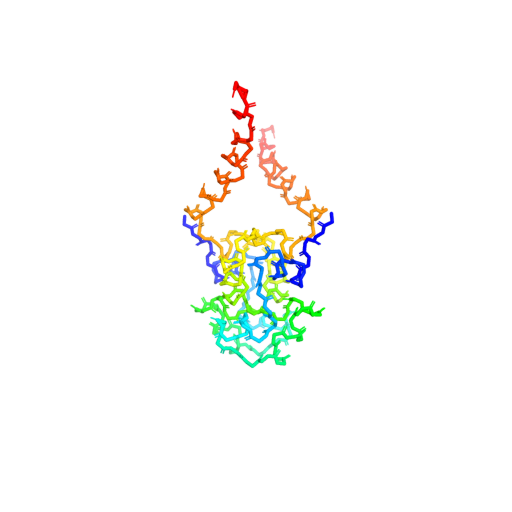 . ARG B 1 79 ? -24.531 -11.602 -18.312 1 34.78 79 ARG B C 1
ATOM 1345 O O . ARG B 1 79 ? -24.828 -12.25 -19.312 1 34.78 79 ARG B O 1
ATOM 1352 N N . PHE B 1 80 ? -24.547 -12.188 -17.094 1 35.38 80 PHE B N 1
ATOM 1353 C CA . PHE B 1 80 ? -24.891 -13.578 -17.344 1 35.38 80 PHE B CA 1
ATOM 1354 C C . PHE B 1 80 ? -26.359 -13.703 -17.75 1 35.38 80 PHE B C 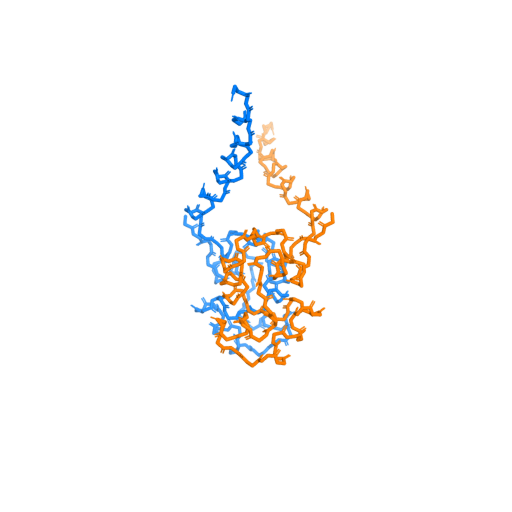1
ATOM 1356 O O . PHE B 1 80 ? -26.828 -14.797 -18.062 1 35.38 80 PHE B O 1
ATOM 1363 N N . ASP B 1 81 ? -27.141 -12.664 -17.484 1 32.09 81 ASP B N 1
ATOM 1364 C CA . ASP B 1 81 ? -28.516 -13.117 -17.656 1 32.09 81 ASP B CA 1
ATOM 1365 C C . ASP B 1 81 ? -28.812 -13.469 -19.109 1 32.09 81 ASP B C 1
ATOM 1367 O O . ASP B 1 81 ? -29.953 -13.805 -19.453 1 32.09 81 ASP B O 1
ATOM 1371 N N . ARG B 1 82 ? -27.969 -13.07 -20.078 1 28.02 82 ARG B N 1
ATOM 1372 C CA . ARG B 1 82 ? -28.703 -13.125 -21.344 1 28.02 82 ARG B CA 1
ATOM 1373 C C . ARG B 1 82 ? -28.781 -14.562 -21.859 1 28.02 82 ARG B C 1
ATOM 1375 O O . ARG B 1 82 ? -29.062 -14.781 -23.047 1 28.02 82 ARG B O 1
ATOM 1382 N N . THR B 1 83 ? -28.344 -15.625 -21.172 1 29.17 83 THR B N 1
ATOM 1383 C CA . THR B 1 83 ? -28.547 -16.812 -22 1 29.17 83 THR B CA 1
ATOM 1384 C C . THR B 1 83 ? -30.031 -17.188 -22.047 1 29.17 83 THR B C 1
ATOM 1386 O O . THR B 1 83 ? -30.547 -17.828 -21.125 1 29.17 83 THR B O 1
ATOM 1389 N N . SER B 1 84 ? -30.984 -16.281 -22.234 1 33.44 84 SER B N 1
ATOM 1390 C CA . SER B 1 84 ? -32.312 -16.812 -22.484 1 33.44 84 SER B CA 1
ATOM 1391 C C . SER B 1 84 ? -32.281 -17.922 -23.547 1 33.44 84 SER B C 1
ATOM 1393 O O . SER B 1 84 ? -31.203 -18.266 -24.031 1 33.44 84 SER B O 1
ATOM 1395 N N . GLY B 1 85 ? -32.625 -17.578 -24.812 1 25.52 85 GLY B N 1
ATOM 1396 C CA . GLY B 1 85 ? -33.219 -18.344 -25.875 1 25.52 85 GLY B CA 1
ATOM 1397 C C . GLY B 1 85 ? -32.25 -19.25 -26.594 1 25.52 85 GLY B C 1
ATOM 1398 O O . GLY B 1 85 ? -31.031 -19.016 -26.547 1 25.52 85 GLY B O 1
#

InterPro domains:
  IPR001387 Cro/C1-type, helix-turn-helix domain [PF01381] (5-44)
  IPR001387 Cro/C1-type, helix-turn-helix domain [PS50943] (5-59)
  IPR001387 Cro/C1-type, helix-turn-helix domain [cd00093] (5-59)
  IPR010982 Lambda repressor-like, DNA-binding domain superfamily [G3DSA:1.10.260.40] (2-74)
  IPR010982 Lambda repressor-like, DNA-binding domain superfamily [SSF47413] (4-64)

Foldseek 3Di:
DQQQLVNLCVQLPDDLCRLCVVLPHDSVVSVVCSVVVVPDDPVSLVVSCVSSVHDSCSHPPDVVVVVVVVVVVVPVVPPPVPPDD/DQQQLVNLCVQLPHDLCRLCVVLPHDSVVSVVCSVVVVPDDPVSLVVSCVSSVHDSCSHPPDVVVVVVVVVVVVPVVPPPPPPDD

pLDDT: mean 81.01, std 25.37, range [25.52, 98.62]

Organism: NCBI:txid482461